Protein AF-A0A0F9CFU6-F1 (afdb_monomer_lite)

Foldseek 3Di:
DVCCCVVPVVVVVVVVVVVVVVVCVCQDPPNDHPDDPVVVVVLVVLLLCLCQDPVCPLVCVQQPHDDPPGDCVVRPDPRNVVSSVQLQVQLVVVCVVCVVVVHHDDSSRSSVVSCCVVCVVVVVVSVVVVVVVVVVVVCVVVCPPPDDPPPPPDPPPPCPVVVVVVVVVVVCCVVPVD

Structure (mmCIF, N/CA/C/O backbone):
data_AF-A0A0F9CFU6-F1
#
_entry.id   AF-A0A0F9CFU6-F1
#
loop_
_atom_site.group_PDB
_atom_site.id
_atom_site.type_symbol
_atom_site.label_atom_id
_atom_site.label_alt_id
_atom_site.label_comp_id
_atom_site.label_asym_id
_atom_site.label_entity_id
_atom_site.label_seq_id
_atom_site.pdbx_PDB_ins_code
_atom_site.Cartn_x
_atom_site.Cartn_y
_atom_site.Cartn_z
_atom_site.occupancy
_atom_s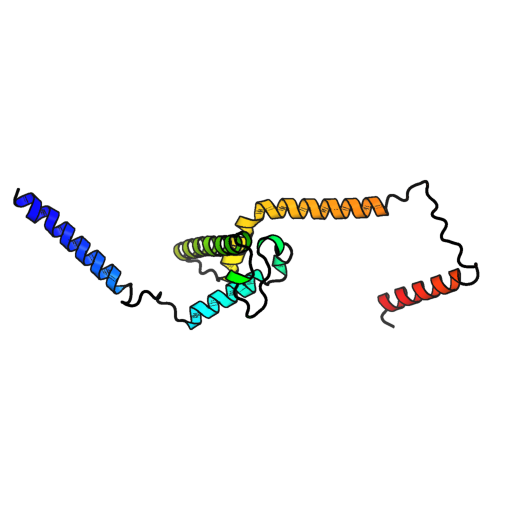ite.B_iso_or_equiv
_atom_site.auth_seq_id
_atom_site.auth_comp_id
_atom_site.auth_asym_id
_atom_site.auth_atom_id
_atom_site.pdbx_PDB_model_num
ATOM 1 N N . ALA A 1 1 ? 44.983 25.996 -31.420 1.00 56.09 1 ALA A N 1
ATOM 2 C CA . ALA A 1 1 ? 43.505 26.099 -31.456 1.00 56.09 1 ALA A CA 1
ATOM 3 C C . ALA A 1 1 ? 42.851 25.010 -32.317 1.00 56.09 1 ALA A C 1
ATOM 5 O O . ALA A 1 1 ? 42.016 24.284 -31.797 1.00 56.09 1 ALA A O 1
ATOM 6 N N . LYS A 1 2 ? 43.252 24.834 -33.588 1.00 58.38 2 LYS A N 1
ATOM 7 C CA . LYS A 1 2 ? 42.638 23.868 -34.528 1.00 58.38 2 LYS A CA 1
ATOM 8 C C . LYS A 1 2 ? 42.661 22.401 -34.044 1.00 58.38 2 LYS A C 1
ATOM 10 O O . LYS A 1 2 ? 41.645 21.727 -34.108 1.00 58.38 2 LYS A O 1
ATOM 15 N N . ALA A 1 3 ? 43.768 21.960 -33.437 1.00 64.06 3 ALA A N 1
ATOM 16 C CA . ALA A 1 3 ? 43.923 20.595 -32.914 1.00 64.06 3 ALA A CA 1
ATOM 17 C C . ALA A 1 3 ? 43.006 20.251 -31.720 1.00 64.06 3 ALA A C 1
ATOM 19 O O . ALA A 1 3 ? 42.614 19.101 -31.568 1.00 64.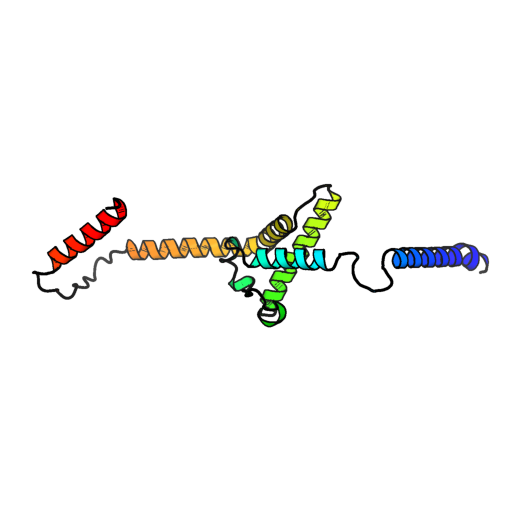06 3 ALA A O 1
ATOM 20 N N . LEU A 1 4 ? 42.629 21.234 -30.893 1.00 61.12 4 LEU A N 1
ATOM 21 C CA . LEU A 1 4 ? 41.728 21.016 -29.752 1.00 61.12 4 LEU A CA 1
ATOM 22 C C . LEU A 1 4 ? 40.272 20.868 -30.227 1.00 61.12 4 LEU A C 1
ATOM 24 O O . LEU A 1 4 ? 39.524 20.024 -29.740 1.00 61.12 4 LEU A O 1
ATOM 28 N N . ILE A 1 5 ? 39.892 21.678 -31.218 1.00 62.47 5 ILE A N 1
ATOM 29 C 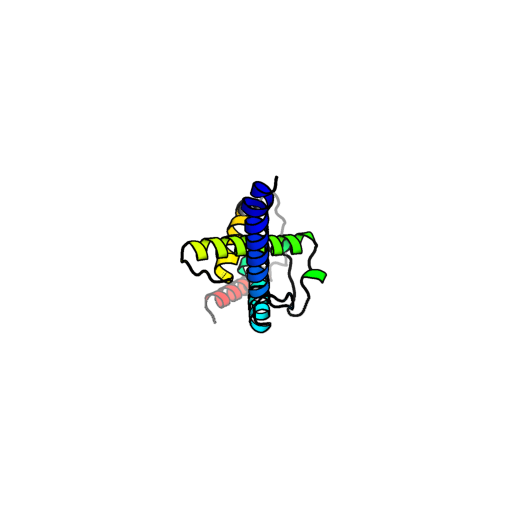CA . ILE A 1 5 ? 38.554 21.660 -31.813 1.00 62.47 5 ILE A CA 1
ATOM 30 C C . ILE A 1 5 ? 38.352 20.371 -32.616 1.00 62.47 5 ILE A C 1
ATOM 32 O O . ILE A 1 5 ? 37.348 19.685 -32.432 1.00 62.47 5 ILE A O 1
ATOM 36 N N . ASP A 1 6 ? 39.320 20.014 -33.461 1.00 66.62 6 ASP A N 1
ATOM 37 C CA . ASP A 1 6 ? 39.208 18.843 -34.332 1.00 66.62 6 ASP A CA 1
ATOM 38 C C . ASP A 1 6 ? 39.494 17.521 -33.603 1.00 66.62 6 ASP A C 1
ATOM 40 O O . ASP A 1 6 ? 38.875 16.513 -33.926 1.00 66.62 6 ASP A O 1
ATOM 44 N N . GLY A 1 7 ? 40.391 17.516 -32.611 1.00 69.75 7 GLY A N 1
ATOM 45 C CA . GLY A 1 7 ? 40.814 16.295 -31.919 1.00 69.75 7 GLY A CA 1
ATOM 46 C C . GLY A 1 7 ? 40.010 15.938 -30.670 1.00 69.75 7 GLY A C 1
ATOM 47 O O . GLY A 1 7 ? 40.012 14.779 -30.273 1.00 69.75 7 GLY A O 1
ATOM 48 N N . VAL A 1 8 ? 39.331 16.904 -30.039 1.00 68.62 8 VAL A N 1
ATOM 49 C CA . VAL A 1 8 ? 38.614 16.670 -28.771 1.00 68.62 8 VAL A CA 1
ATOM 50 C C . VAL A 1 8 ? 37.154 17.077 -28.873 1.00 68.62 8 VAL A C 1
ATOM 52 O O . VAL A 1 8 ? 36.280 16.283 -28.545 1.00 68.62 8 VAL A O 1
ATOM 55 N N . ILE A 1 9 ? 36.864 18.282 -29.369 1.00 71.75 9 ILE A N 1
ATOM 56 C CA . ILE A 1 9 ? 35.493 18.812 -29.352 1.00 71.75 9 ILE A CA 1
ATOM 57 C C . ILE A 1 9 ? 34.597 18.087 -30.362 1.00 71.75 9 ILE A C 1
ATOM 59 O O . ILE A 1 9 ? 33.478 17.719 -30.013 1.00 71.75 9 ILE A O 1
ATOM 63 N N . LYS A 1 10 ? 35.075 17.844 -31.588 1.00 75.00 10 LYS A N 1
ATOM 64 C CA . LYS A 1 10 ? 34.298 17.116 -32.605 1.00 75.00 10 LYS A CA 1
ATOM 65 C C . LYS A 1 10 ? 33.961 15.677 -32.187 1.00 75.00 10 LYS A C 1
ATOM 67 O O . LYS A 1 10 ? 32.773 15.375 -32.156 1.00 75.00 10 LYS A O 1
ATOM 72 N N . PRO A 1 11 ? 34.924 14.839 -31.751 1.00 80.81 11 PRO A N 1
ATOM 73 C CA . PRO A 1 11 ? 34.616 13.487 -31.283 1.00 80.81 11 PRO A CA 1
ATOM 74 C C . PRO A 1 11 ? 33.649 13.462 -30.099 1.00 80.81 11 PRO A C 1
ATOM 76 O O . PRO A 1 11 ? 32.777 12.600 -30.043 1.00 80.81 11 PRO A O 1
ATOM 79 N N . LEU A 1 12 ? 33.766 14.417 -29.166 1.00 76.06 12 LEU A N 1
ATOM 80 C CA . LEU A 1 12 ? 32.838 14.509 -28.038 1.00 76.06 12 LEU A CA 1
ATOM 81 C C . LEU A 1 12 ? 31.425 14.854 -28.510 1.00 76.06 12 LEU A C 1
ATOM 83 O O . LEU A 1 12 ? 30.452 14.278 -28.035 1.00 76.06 12 LEU A O 1
ATOM 87 N N . ASN A 1 13 ? 31.308 15.801 -29.439 1.00 79.31 13 ASN A N 1
ATOM 88 C CA . ASN A 1 13 ? 30.020 16.234 -29.958 1.00 79.31 13 ASN A CA 1
ATOM 89 C C . ASN A 1 13 ? 29.362 15.134 -30.803 1.00 79.31 13 ASN A C 1
ATOM 91 O O . ASN A 1 13 ? 28.161 14.908 -30.680 1.00 79.31 13 ASN A O 1
ATOM 95 N N . ASP A 1 14 ? 30.151 14.399 -31.585 1.00 82.38 14 ASP A N 1
ATOM 96 C CA . ASP A 1 14 ? 29.684 13.254 -32.365 1.00 82.38 14 ASP A CA 1
ATOM 97 C C . ASP A 1 14 ? 29.236 12.106 -31.445 1.00 82.38 14 ASP A C 1
ATOM 99 O O . ASP A 1 14 ? 28.135 11.578 -31.613 1.00 82.38 14 ASP A O 1
ATOM 103 N N . ALA A 1 15 ? 29.999 11.805 -30.387 1.00 79.25 15 ALA A N 1
ATOM 104 C CA . ALA A 1 15 ? 29.606 10.827 -29.372 1.00 79.25 15 ALA A CA 1
ATOM 105 C C . ALA A 1 15 ? 28.316 11.235 -28.638 1.00 79.25 15 ALA A C 1
ATOM 107 O O . ALA A 1 15 ? 27.436 10.405 -28.417 1.00 79.25 15 ALA A O 1
ATOM 108 N N . LEU A 1 16 ? 28.151 12.518 -28.301 1.00 78.75 16 LEU A N 1
ATOM 109 C CA . LEU A 1 16 ? 26.919 13.032 -27.691 1.00 78.75 16 LEU A CA 1
ATOM 110 C C . LEU A 1 16 ? 25.719 12.949 -28.646 1.00 78.75 16 LEU A C 1
ATOM 112 O O . LEU A 1 16 ? 24.599 12.664 -28.212 1.00 78.75 16 LEU A O 1
ATOM 116 N N . VAL A 1 17 ? 25.932 13.170 -29.944 1.00 79.50 17 VAL A N 1
ATOM 117 C CA . VAL A 1 17 ? 24.898 13.001 -30.974 1.00 79.50 17 VAL A CA 1
ATOM 118 C C . VAL A 1 17 ? 24.497 11.534 -31.108 1.00 79.50 17 VAL A C 1
ATOM 120 O O . VAL A 1 17 ? 23.302 11.251 -31.214 1.00 79.50 17 VAL A O 1
ATOM 123 N N . ASP A 1 18 ? 25.444 10.604 -31.046 1.00 79.94 18 ASP A N 1
ATOM 124 C CA . ASP A 1 18 ? 25.158 9.173 -31.127 1.00 79.94 18 ASP A CA 1
ATOM 125 C C . ASP A 1 18 ? 24.471 8.643 -29.867 1.00 79.94 18 ASP A C 1
ATOM 127 O O . ASP A 1 18 ? 23.470 7.936 -29.982 1.00 79.94 18 ASP A O 1
ATOM 131 N N . VAL A 1 19 ? 24.876 9.087 -28.674 1.00 74.94 19 VAL A N 1
ATOM 132 C CA . VAL A 1 19 ? 24.150 8.802 -27.423 1.00 74.94 19 VAL A CA 1
ATOM 133 C C . VAL A 1 19 ? 22.721 9.352 -27.492 1.00 74.94 19 VAL A C 1
ATOM 135 O O . VAL A 1 19 ? 21.765 8.666 -27.129 1.00 74.94 19 VAL A O 1
ATOM 138 N N . ARG A 1 20 ? 22.528 10.560 -28.038 1.00 71.12 20 ARG A N 1
ATOM 139 C CA . ARG A 1 20 ? 21.192 11.141 -28.249 1.00 71.12 20 ARG A CA 1
ATOM 140 C C . ARG A 1 20 ? 20.361 10.341 -29.253 1.00 71.12 20 ARG A C 1
ATOM 142 O O . ARG A 1 20 ? 19.151 10.214 -29.063 1.00 71.12 20 ARG A O 1
ATOM 149 N N . LYS A 1 21 ? 20.965 9.822 -30.323 1.00 69.19 21 LYS A N 1
ATOM 150 C CA . LYS A 1 21 ? 20.281 8.951 -31.292 1.00 69.19 21 LYS A CA 1
ATOM 151 C C . LYS A 1 21 ? 19.902 7.618 -30.656 1.00 69.19 21 LYS A C 1
ATOM 153 O O . LYS A 1 21 ? 18.763 7.195 -30.816 1.00 69.19 21 LYS A O 1
ATOM 158 N N . GLN A 1 22 ? 20.792 7.001 -29.883 1.00 65.88 22 GLN A N 1
ATOM 159 C CA . GLN A 1 22 ? 20.514 5.756 -29.164 1.00 65.88 22 GLN A CA 1
ATOM 160 C C . GLN A 1 22 ? 19.378 5.936 -28.144 1.00 65.88 22 GLN A C 1
ATOM 162 O O . GLN A 1 22 ? 18.426 5.157 -28.152 1.00 65.88 22 GLN A O 1
ATOM 167 N N . LEU A 1 23 ? 19.391 7.029 -27.370 1.00 58.34 23 LEU A N 1
ATOM 168 C CA . LEU A 1 23 ? 18.289 7.412 -26.475 1.00 58.34 23 LEU A CA 1
ATOM 169 C C . LEU A 1 23 ? 16.964 7.598 -27.228 1.00 58.34 23 LEU A C 1
ATOM 171 O O . LEU A 1 23 ? 15.932 7.097 -26.797 1.00 58.34 23 LEU A O 1
ATOM 175 N N . LYS A 1 24 ? 16.982 8.263 -28.389 1.00 55.78 24 LYS A N 1
ATOM 176 C CA . LYS A 1 24 ? 15.795 8.416 -29.248 1.00 55.78 24 LYS A CA 1
ATOM 177 C C . LYS A 1 24 ? 15.329 7.120 -29.911 1.00 55.78 24 LYS A C 1
ATOM 179 O O . LYS A 1 24 ? 14.204 7.072 -30.382 1.00 55.78 24 LYS A O 1
ATOM 184 N N . THR A 1 25 ? 16.176 6.099 -29.995 1.00 55.09 25 THR A N 1
ATOM 185 C CA . THR A 1 25 ? 15.799 4.809 -30.593 1.00 55.09 25 THR A CA 1
ATOM 186 C C . THR A 1 25 ? 15.161 3.891 -29.547 1.00 55.09 25 THR A C 1
ATOM 188 O O . THR A 1 25 ? 14.296 3.092 -29.887 1.00 55.09 25 THR A O 1
ATOM 191 N N . GLN A 1 26 ? 15.521 4.046 -28.266 1.00 52.09 26 GLN A N 1
ATOM 192 C CA . GLN A 1 26 ? 14.839 3.366 -27.156 1.00 52.09 26 GLN A CA 1
ATOM 193 C C . GLN A 1 26 ? 13.555 4.069 -26.694 1.00 52.09 26 GLN A C 1
ATOM 195 O O . GLN A 1 26 ? 12.700 3.445 -26.071 1.00 52.09 26 GLN A O 1
ATOM 200 N N . VAL A 1 27 ? 13.387 5.350 -27.021 1.00 47.03 27 VAL A N 1
ATOM 201 C CA . VAL A 1 27 ? 12.163 6.107 -26.751 1.00 47.03 27 VAL A CA 1
ATOM 202 C C . VAL A 1 27 ? 11.410 6.280 -28.066 1.00 47.03 27 VAL A C 1
ATOM 204 O O . VAL A 1 27 ? 11.767 7.128 -28.880 1.00 47.03 27 VAL A O 1
ATOM 207 N N . GLN A 1 28 ? 10.371 5.471 -28.291 1.00 46.06 28 GLN A N 1
ATOM 208 C CA . GLN A 1 28 ? 9.453 5.663 -29.419 1.00 46.06 28 GLN A CA 1
ATOM 209 C C . GLN A 1 28 ? 8.969 7.134 -29.474 1.00 46.06 28 GLN A C 1
ATOM 211 O O . GLN A 1 28 ? 8.811 7.768 -28.430 1.00 46.06 28 GLN A O 1
ATOM 216 N N . PRO A 1 29 ? 8.726 7.711 -30.670 1.00 47.09 29 PRO A N 1
ATOM 217 C CA . PRO A 1 29 ? 8.451 9.145 -30.841 1.00 47.09 29 PRO A CA 1
ATOM 218 C C . PRO A 1 29 ? 7.108 9.618 -30.257 1.00 47.09 29 PRO A C 1
ATOM 220 O O . PRO A 1 29 ? 6.791 10.804 -30.298 1.00 47.09 29 PRO A O 1
ATOM 223 N N . THR A 1 30 ? 6.338 8.720 -29.661 1.00 43.34 30 THR A N 1
ATOM 224 C CA . THR A 1 30 ? 5.267 9.025 -28.718 1.00 43.34 30 THR A CA 1
ATOM 225 C C . THR A 1 30 ? 5.770 8.626 -27.343 1.00 43.34 30 THR A C 1
ATOM 227 O O . THR A 1 30 ? 6.048 7.449 -27.145 1.00 43.34 30 THR A O 1
ATOM 230 N N . GLY A 1 31 ? 5.899 9.571 -26.407 1.00 48.28 31 GLY A N 1
ATOM 231 C CA . GLY A 1 31 ? 6.368 9.352 -25.029 1.00 48.28 31 GLY A CA 1
ATOM 232 C C . GLY A 1 31 ? 5.463 8.463 -24.162 1.00 48.28 31 GLY A C 1
ATOM 233 O O . GLY A 1 31 ? 5.174 8.811 -23.023 1.00 48.28 31 GLY A O 1
ATOM 234 N N . GLN A 1 32 ? 4.990 7.344 -24.701 1.00 44.94 32 GLN A N 1
ATOM 235 C CA . GLN A 1 32 ? 4.358 6.260 -23.977 1.00 44.94 32 GLN A CA 1
ATOM 236 C C . GLN A 1 32 ? 5.424 5.197 -23.695 1.00 44.94 32 GLN A C 1
ATOM 238 O O . GLN A 1 32 ? 6.214 4.871 -24.587 1.00 44.94 32 GLN A O 1
ATOM 243 N N . PRO A 1 33 ? 5.500 4.687 -22.458 1.00 51.56 33 PRO A N 1
ATOM 244 C CA . PRO A 1 33 ? 6.427 3.616 -22.137 1.00 51.56 33 PRO A CA 1
ATOM 245 C C . PRO A 1 33 ? 6.078 2.371 -22.968 1.00 51.56 33 PRO A C 1
ATOM 247 O O . PRO A 1 33 ? 4.925 2.170 -23.335 1.00 51.56 33 PRO A O 1
ATOM 250 N N . ALA A 1 34 ? 7.069 1.523 -23.252 1.00 52.41 34 ALA A N 1
ATOM 251 C CA . ALA A 1 34 ? 6.931 0.287 -24.034 1.00 52.41 34 ALA A CA 1
ATOM 252 C C . ALA A 1 34 ? 6.111 -0.823 -23.330 1.00 52.41 34 ALA A C 1
ATOM 254 O O . ALA A 1 34 ? 6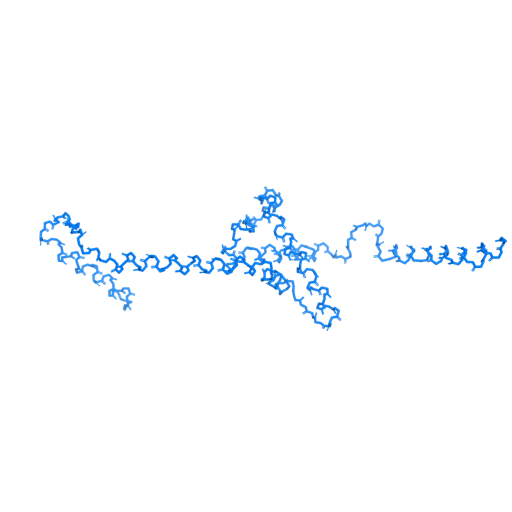.343 -2.004 -23.568 1.00 52.41 34 ALA A O 1
ATOM 255 N N . TYR A 1 35 ? 5.180 -0.451 -22.451 1.00 55.31 35 TYR A N 1
ATOM 256 C CA . TYR A 1 35 ? 4.191 -1.350 -21.873 1.00 55.31 35 TYR A CA 1
ATOM 257 C C . TYR A 1 35 ? 2.944 -1.315 -22.744 1.00 55.31 35 TYR A C 1
ATOM 259 O O . TYR A 1 35 ? 2.465 -0.249 -23.138 1.00 55.31 35 TYR A O 1
ATOM 267 N N . SER A 1 36 ? 2.388 -2.484 -23.037 1.00 70.31 36 SER A N 1
ATOM 268 C CA . SER A 1 36 ? 1.054 -2.527 -23.623 1.00 70.31 36 SER A CA 1
ATOM 269 C C . SER A 1 36 ? 0.065 -1.864 -22.651 1.00 70.31 36 SER A C 1
ATOM 271 O O . SER A 1 36 ? 0.157 -2.050 -21.436 1.00 70.31 36 SER A O 1
ATOM 273 N N . GLN A 1 37 ? -0.931 -1.119 -23.152 1.00 71.00 37 GLN A N 1
ATOM 274 C CA . GLN A 1 37 ? -1.995 -0.562 -22.290 1.00 71.00 37 GLN A CA 1
ATOM 275 C C . GLN A 1 37 ? -2.684 -1.642 -21.434 1.00 71.00 37 GLN A C 1
ATOM 277 O O . GLN A 1 37 ? -3.307 -1.345 -20.417 1.00 71.00 37 GLN A O 1
ATOM 282 N N . GLN A 1 38 ? -2.600 -2.902 -21.860 1.00 71.00 38 GLN A N 1
ATOM 283 C CA . GLN A 1 38 ? -3.116 -4.056 -21.145 1.00 71.00 38 GLN A CA 1
ATOM 284 C C . GLN A 1 38 ? -2.258 -4.421 -19.923 1.00 71.00 38 GLN A C 1
ATOM 286 O O . GLN A 1 38 ? -2.818 -4.676 -18.859 1.00 71.00 38 GLN A O 1
ATOM 291 N N . GLU A 1 39 ? -0.928 -4.387 -20.037 1.00 71.62 39 GLU A N 1
ATOM 292 C CA . GLU A 1 39 ? -0.012 -4.598 -18.906 1.00 71.62 39 GLU A CA 1
ATOM 293 C C . GLU A 1 39 ? -0.114 -3.480 -17.873 1.00 71.62 39 GLU A C 1
ATOM 295 O O . GLU A 1 39 ? -0.165 -3.758 -16.679 1.00 71.62 39 GLU A O 1
ATOM 300 N N . GLU A 1 40 ? -0.211 -2.223 -18.307 1.00 73.44 40 GLU A N 1
ATOM 301 C CA . GLU A 1 40 ? -0.354 -1.094 -17.382 1.00 73.44 40 GLU A CA 1
ATOM 302 C C . GLU A 1 40 ? -1.649 -1.208 -16.560 1.00 73.44 40 GLU A C 1
ATOM 304 O O . GLU A 1 40 ? -1.641 -1.041 -15.339 1.00 73.44 40 GLU A O 1
ATOM 309 N N . ARG A 1 41 ? -2.754 -1.606 -17.204 1.00 78.44 41 ARG A N 1
ATOM 310 C CA . ARG A 1 41 ? -4.022 -1.896 -16.515 1.00 78.44 41 ARG A CA 1
ATOM 311 C C . ARG A 1 41 ? -3.912 -3.085 -15.564 1.00 78.44 41 ARG A C 1
ATOM 313 O O . ARG A 1 41 ? -4.497 -3.035 -14.484 1.00 78.44 41 ARG A O 1
ATOM 320 N N . ALA A 1 42 ? -3.184 -4.135 -15.943 1.00 81.38 42 ALA A N 1
ATOM 321 C CA . ALA A 1 42 ? -2.973 -5.302 -15.091 1.00 81.38 42 ALA A CA 1
ATOM 322 C C . ALA A 1 42 ? -2.180 -4.930 -13.829 1.00 81.38 42 ALA A C 1
ATOM 324 O O . ALA A 1 42 ? -2.629 -5.215 -12.721 1.00 81.38 42 ALA A O 1
ATOM 325 N N . ILE A 1 43 ? -1.075 -4.194 -13.983 1.00 80.88 43 ILE A N 1
ATOM 326 C CA . ILE A 1 43 ? -0.263 -3.694 -12.865 1.00 80.88 43 ILE A CA 1
ATOM 327 C C . ILE A 1 43 ? -1.106 -2.797 -11.958 1.00 80.88 43 ILE A C 1
ATOM 329 O O . ILE A 1 43 ? -1.088 -2.947 -10.738 1.00 80.88 43 ILE A O 1
ATOM 333 N N . GLN A 1 44 ? -1.887 -1.882 -12.531 1.00 81.94 44 GLN A N 1
ATOM 334 C CA . GLN A 1 44 ? -2.727 -0.993 -11.737 1.00 81.94 44 GLN A CA 1
ATOM 335 C C . GLN A 1 44 ? -3.837 -1.746 -10.994 1.00 81.94 44 GLN A C 1
ATOM 337 O O . GLN A 1 44 ? -4.146 -1.414 -9.848 1.00 81.94 44 GLN A O 1
ATOM 342 N N . SER A 1 45 ? -4.395 -2.797 -11.601 1.00 83.88 45 SER A N 1
ATOM 343 C CA . SER A 1 45 ? -5.324 -3.697 -10.920 1.00 83.88 45 SER A CA 1
ATOM 344 C C . SER A 1 45 ? -4.652 -4.428 -9.760 1.00 83.88 45 SER A C 1
ATOM 346 O O . SER A 1 45 ? -5.249 -4.519 -8.693 1.00 83.88 45 SER A O 1
ATOM 348 N N . GLU A 1 46 ? -3.430 -4.935 -9.931 1.00 86.12 46 GLU A N 1
ATOM 349 C CA . GLU A 1 46 ? -2.687 -5.609 -8.859 1.00 86.12 46 GLU A CA 1
ATOM 350 C C . GLU A 1 46 ? -2.367 -4.664 -7.699 1.00 86.12 46 GLU A C 1
ATOM 352 O O . GLU A 1 46 ? -2.547 -5.032 -6.540 1.00 86.12 46 GLU A O 1
ATOM 357 N N . VAL A 1 47 ? -1.971 -3.425 -7.998 1.00 87.31 47 VAL A N 1
ATOM 358 C CA . VAL A 1 47 ? -1.723 -2.386 -6.988 1.00 87.31 47 VAL A CA 1
ATOM 359 C C . VAL A 1 47 ? -2.998 -2.067 -6.205 1.00 87.31 47 VAL A C 1
ATOM 361 O O . VAL A 1 47 ? -2.964 -1.992 -4.978 1.00 87.31 47 VAL A O 1
ATOM 364 N N . ASN A 1 48 ? -4.137 -1.907 -6.882 1.00 85.44 48 ASN A N 1
ATOM 365 C CA . ASN A 1 48 ? -5.410 -1.659 -6.203 1.00 85.44 48 ASN A CA 1
ATOM 366 C C . ASN A 1 48 ? -5.827 -2.858 -5.339 1.00 85.44 48 ASN A C 1
ATOM 368 O O . ASN A 1 48 ? -6.119 -2.690 -4.156 1.00 85.44 48 ASN A O 1
ATOM 372 N N . ASN A 1 49 ? -5.741 -4.072 -5.890 1.00 87.94 49 ASN A N 1
ATOM 373 C CA . ASN A 1 49 ? -6.033 -5.312 -5.170 1.00 87.94 49 ASN A CA 1
ATOM 374 C C . ASN A 1 49 ? -5.132 -5.499 -3.943 1.00 87.94 49 ASN A C 1
ATOM 376 O O . ASN A 1 49 ? -5.575 -6.041 -2.930 1.00 87.94 49 ASN A O 1
ATOM 380 N N . PHE A 1 50 ? -3.875 -5.051 -4.015 1.00 91.06 50 PHE A N 1
ATOM 381 C CA . PHE A 1 50 ? -2.968 -5.065 -2.877 1.00 91.06 50 PHE A CA 1
ATOM 382 C C . PHE A 1 50 ? -3.525 -4.218 -1.732 1.00 91.06 50 PHE A C 1
ATOM 384 O O . PHE A 1 50 ? -3.692 -4.751 -0.639 1.00 91.06 50 PHE A O 1
ATOM 391 N N . PHE A 1 51 ? -3.869 -2.948 -1.980 1.00 90.69 51 PHE A N 1
ATOM 392 C CA . PHE A 1 51 ? -4.365 -2.032 -0.943 1.00 90.69 51 PHE A CA 1
ATOM 393 C C . PHE A 1 51 ? -5.753 -2.387 -0.395 1.00 90.69 51 PHE A C 1
ATOM 395 O O . PHE A 1 51 ? -6.050 -2.047 0.750 1.00 90.69 51 PHE A O 1
ATOM 402 N N . ASP A 1 52 ? -6.570 -3.095 -1.173 1.00 86.50 52 ASP A N 1
ATOM 403 C CA . ASP A 1 52 ? -7.898 -3.553 -0.751 1.00 86.50 52 ASP A CA 1
ATOM 404 C C . ASP A 1 52 ? -7.867 -4.912 -0.023 1.00 86.50 52 ASP A C 1
ATOM 406 O O . ASP A 1 52 ? -8.897 -5.405 0.442 1.00 86.50 52 ASP A O 1
ATOM 410 N N . ASN A 1 53 ? -6.688 -5.525 0.119 1.00 87.12 53 ASN A N 1
ATOM 411 C CA . ASN A 1 53 ? -6.526 -6.815 0.778 1.00 87.12 53 ASN A CA 1
ATOM 412 C C . ASN A 1 53 ? -6.884 -6.749 2.274 1.00 87.12 53 ASN A C 1
ATOM 414 O O . ASN A 1 53 ? -6.462 -5.855 3.011 1.00 87.12 53 ASN A O 1
ATOM 418 N N . ASP A 1 54 ? -7.567 -7.786 2.761 1.00 82.25 54 ASP A N 1
ATOM 419 C CA . ASP A 1 54 ? -7.920 -7.987 4.168 1.00 82.25 54 ASP A CA 1
ATOM 420 C C . ASP A 1 54 ? -6.743 -7.849 5.143 1.00 82.25 54 ASP A C 1
ATOM 422 O O . ASP A 1 54 ? -6.923 -7.399 6.276 1.00 82.25 54 ASP A O 1
ATOM 426 N N . ARG A 1 55 ? -5.527 -8.195 4.710 1.00 83.12 55 ARG A N 1
ATOM 427 C CA . ARG A 1 55 ? -4.307 -8.060 5.522 1.00 83.12 55 ARG A CA 1
ATOM 428 C C . ARG A 1 55 ? -3.935 -6.606 5.818 1.00 83.12 55 ARG A C 1
ATOM 430 O O . ARG A 1 55 ? -3.297 -6.348 6.834 1.00 83.12 55 ARG A O 1
ATOM 437 N N . LEU A 1 56 ? -4.349 -5.667 4.969 1.00 87.31 56 LEU A N 1
ATOM 438 C CA . LEU A 1 56 ? -4.090 -4.236 5.123 1.00 87.31 56 LEU A CA 1
ATOM 439 C C . LEU A 1 56 ? -5.235 -3.487 5.809 1.00 87.31 56 LEU A C 1
ATOM 441 O O . LEU A 1 56 ? -5.122 -2.281 6.013 1.00 87.31 56 LEU A O 1
ATOM 445 N N . LYS A 1 57 ? -6.299 -4.183 6.244 1.00 85.94 57 LYS A N 1
ATOM 446 C CA . LYS A 1 57 ? -7.427 -3.576 6.978 1.00 85.94 57 LYS A CA 1
ATOM 447 C C . LYS A 1 57 ? -6.977 -2.735 8.167 1.00 85.94 57 LYS A C 1
ATOM 449 O O . LYS A 1 57 ? -7.540 -1.683 8.437 1.00 85.94 57 LYS A O 1
ATOM 454 N N . GLU A 1 58 ? -5.935 -3.179 8.860 1.00 84.94 58 GLU A N 1
ATOM 455 C CA . GLU A 1 58 ? -5.394 -2.474 10.024 1.00 84.94 58 GLU A CA 1
ATOM 456 C C . GLU A 1 58 ? -4.738 -1.134 9.652 1.00 84.94 58 GLU A C 1
ATOM 458 O O . GLU A 1 58 ? -4.662 -0.238 10.484 1.00 84.94 58 GLU A O 1
ATOM 463 N N . TYR A 1 59 ? -4.320 -0.982 8.396 1.00 88.81 59 TYR A N 1
ATOM 464 C CA . TYR A 1 59 ? -3.656 0.197 7.848 1.00 88.81 59 TYR A CA 1
ATOM 465 C C . TYR A 1 59 ? -4.590 1.044 6.965 1.00 88.81 59 TYR A C 1
ATOM 467 O O . TYR A 1 59 ? -4.122 1.940 6.263 1.00 88.81 59 TYR A O 1
ATOM 475 N N . GLN A 1 60 ? -5.907 0.798 6.988 1.00 88.25 60 GLN A N 1
ATOM 476 C CA . GLN A 1 60 ? -6.880 1.550 6.181 1.00 88.25 60 GLN A CA 1
ATOM 477 C C . GLN A 1 60 ? -6.900 3.045 6.498 1.00 88.25 60 GLN A C 1
ATOM 479 O O . GLN A 1 60 ? -7.106 3.847 5.595 1.00 88.25 60 GLN A O 1
ATOM 484 N N . GLU A 1 61 ? -6.650 3.447 7.744 1.00 87.12 61 GLU A N 1
ATOM 485 C CA . GLU A 1 61 ? -6.536 4.872 8.085 1.00 87.12 61 GLU A CA 1
ATOM 486 C C . GLU A 1 61 ? -5.332 5.519 7.381 1.00 87.12 61 GLU A C 1
ATOM 488 O O . GLU A 1 61 ? -5.422 6.647 6.892 1.00 87.12 61 GLU A O 1
ATOM 493 N N . TYR A 1 62 ? -4.235 4.766 7.257 1.00 88.81 62 TYR A N 1
ATOM 494 C CA . TYR A 1 62 ? -2.979 5.218 6.665 1.00 88.81 62 TYR A CA 1
ATOM 495 C C . TYR A 1 62 ? -3.010 5.237 5.130 1.00 88.81 62 TYR A C 1
ATOM 497 O O . TYR A 1 62 ? -2.561 6.203 4.517 1.00 88.81 62 TYR A O 1
ATOM 505 N N . TYR A 1 63 ? -3.570 4.204 4.495 1.00 91.25 63 TYR A N 1
ATOM 506 C CA . TYR A 1 63 ? -3.630 4.102 3.031 1.00 91.25 63 TYR A CA 1
ATOM 507 C C . TYR A 1 63 ? -4.951 4.584 2.421 1.00 91.25 63 TYR A C 1
ATOM 509 O O . TYR A 1 63 ? -5.018 4.792 1.212 1.00 91.25 63 TYR A O 1
ATOM 517 N N . GLY A 1 64 ? -6.003 4.765 3.218 1.00 89.69 64 GLY A N 1
ATOM 518 C CA . GLY A 1 64 ? -7.366 5.008 2.746 1.00 89.69 64 GLY A CA 1
ATOM 519 C C . GLY A 1 64 ? -7.996 3.780 2.084 1.00 89.69 64 GLY A C 1
ATOM 520 O O . GLY A 1 64 ? -7.349 2.750 1.895 1.00 89.69 64 GLY A O 1
ATOM 521 N N . THR A 1 65 ? -9.273 3.885 1.723 1.00 88.75 65 THR A N 1
ATOM 522 C CA . THR A 1 65 ? -10.033 2.839 1.016 1.00 88.75 65 THR A CA 1
ATOM 523 C C . THR A 1 65 ? -10.559 3.415 -0.292 1.00 88.75 65 THR A C 1
ATOM 525 O O . THR A 1 65 ? -11.026 4.552 -0.302 1.00 88.75 65 THR A O 1
ATOM 528 N N . VAL A 1 66 ? -10.484 2.646 -1.375 1.00 86.44 66 VAL A N 1
ATOM 529 C CA . VAL A 1 66 ? -11.008 3.030 -2.693 1.00 86.44 66 VAL A CA 1
ATOM 530 C C . VAL A 1 66 ? -12.038 1.982 -3.079 1.00 86.44 66 VAL A C 1
ATOM 532 O O . VAL A 1 66 ? -11.758 0.793 -2.965 1.00 86.44 66 VAL A O 1
ATOM 535 N N . LYS A 1 67 ? -13.246 2.377 -3.487 1.00 83.50 67 LYS A N 1
ATOM 536 C CA . LYS A 1 67 ? -14.209 1.383 -3.978 1.00 83.50 67 LYS A CA 1
ATOM 537 C C . LYS A 1 67 ? -13.880 0.994 -5.421 1.00 83.50 67 LYS A C 1
ATOM 539 O O . LYS A 1 67 ? -13.331 1.809 -6.166 1.00 83.50 67 LYS A O 1
ATOM 544 N N . PRO A 1 68 ? -14.273 -0.212 -5.864 1.00 78.88 68 PRO A N 1
ATOM 545 C CA . PRO A 1 68 ? -14.132 -0.598 -7.262 1.00 78.88 68 PRO A CA 1
ATOM 546 C C . PRO A 1 68 ? -14.776 0.442 -8.193 1.00 78.88 68 PRO A C 1
ATOM 548 O O . PRO A 1 68 ? -15.957 0.754 -8.054 1.00 78.88 68 PRO A O 1
ATOM 551 N N . GLY A 1 69 ? -13.995 0.972 -9.137 1.00 77.38 69 GLY A N 1
ATOM 552 C CA . GLY A 1 69 ? -14.447 1.972 -10.112 1.00 77.38 69 GLY A CA 1
ATOM 553 C C . GLY A 1 69 ? -14.261 3.438 -9.702 1.00 77.38 69 GLY A C 1
ATOM 554 O O . GLY A 1 69 ? -14.491 4.314 -10.532 1.00 77.38 69 GLY A O 1
ATOM 555 N N . GLU A 1 70 ? -13.818 3.727 -8.476 1.00 83.12 70 GLU A N 1
ATOM 556 C CA . GLU A 1 70 ? -13.445 5.084 -8.056 1.00 83.12 70 GLU A CA 1
ATOM 557 C C . GLU A 1 70 ? -11.982 5.396 -8.418 1.00 83.12 70 GLU A C 1
ATOM 559 O O . GLU A 1 70 ? -11.120 4.517 -8.387 1.00 83.12 70 GLU A O 1
ATOM 564 N N . ASP A 1 71 ? -11.686 6.659 -8.747 1.00 8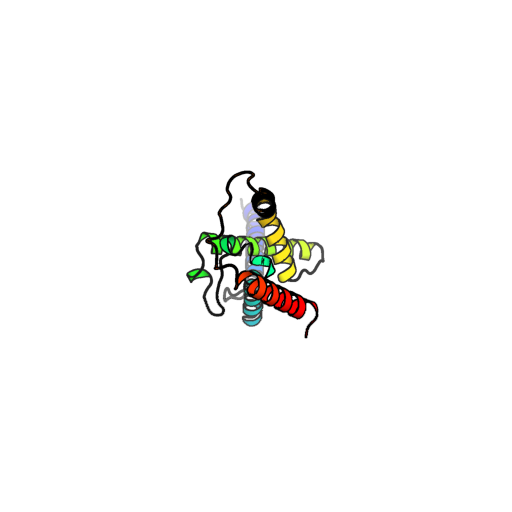1.88 71 ASP A N 1
ATOM 565 C CA . ASP A 1 71 ? -10.307 7.113 -8.965 1.00 81.88 71 ASP A CA 1
ATOM 566 C C . ASP A 1 71 ? -9.628 7.382 -7.606 1.00 81.88 71 ASP A C 1
ATOM 568 O O . ASP A 1 71 ? -10.063 8.282 -6.878 1.00 81.88 71 ASP A O 1
ATOM 572 N N . PRO A 1 72 ? -8.531 6.678 -7.257 1.00 81.88 72 PRO A N 1
ATOM 573 C CA . PRO A 1 72 ? -7.777 6.932 -6.031 1.00 81.88 72 PRO A CA 1
ATOM 574 C C . PRO A 1 72 ? -7.362 8.398 -5.838 1.00 81.88 72 PRO A C 1
ATOM 576 O O . PRO A 1 72 ? -7.181 8.830 -4.704 1.00 81.88 72 PRO A O 1
ATOM 579 N N . ARG A 1 73 ? -7.201 9.177 -6.916 1.00 83.38 73 ARG A N 1
ATOM 580 C CA . ARG A 1 73 ? -6.796 10.592 -6.848 1.00 83.38 73 ARG A CA 1
ATOM 581 C C . ARG A 1 73 ? -7.881 11.519 -6.312 1.00 83.38 73 ARG A C 1
ATOM 583 O O . ARG A 1 73 ? -7.555 12.609 -5.852 1.00 83.38 73 ARG A O 1
ATOM 590 N N . THR A 1 74 ? -9.147 11.123 -6.410 1.00 86.75 74 THR A N 1
ATOM 591 C CA . THR A 1 74 ? -10.282 11.958 -5.997 1.00 86.75 74 THR A CA 1
ATOM 592 C C . THR A 1 74 ? -10.813 11.566 -4.625 1.00 86.75 74 THR A C 1
ATOM 594 O O . THR A 1 74 ? -11.279 12.432 -3.889 1.00 86.75 74 THR A O 1
ATOM 597 N N . VAL A 1 75 ? -10.725 10.281 -4.266 1.00 89.00 75 VAL A N 1
ATOM 598 C CA . VAL A 1 75 ? -11.287 9.759 -3.008 1.00 89.00 75 VAL A CA 1
ATOM 599 C C . VAL A 1 75 ? -10.292 9.733 -1.852 1.00 89.00 75 VAL A C 1
ATOM 601 O O . VAL A 1 75 ? -10.697 9.839 -0.694 1.00 89.00 75 VAL A O 1
ATOM 604 N N . LEU A 1 76 ? -8.995 9.594 -2.135 1.00 90.38 76 LEU A N 1
ATOM 605 C CA . LEU A 1 76 ? -7.970 9.564 -1.096 1.00 90.38 76 LEU A CA 1
ATOM 606 C C . LEU A 1 76 ? -7.565 10.978 -0.696 1.00 90.38 76 LEU A C 1
ATOM 608 O O . LEU A 1 76 ? -7.455 11.884 -1.522 1.00 90.38 76 LEU A O 1
ATOM 612 N N . THR A 1 77 ? -7.246 11.155 0.583 1.00 92.81 77 THR A N 1
ATOM 613 C CA . THR A 1 77 ? -6.561 12.377 1.018 1.00 92.81 77 THR A CA 1
ATOM 614 C C . THR A 1 77 ? -5.176 12.466 0.369 1.00 92.81 77 THR A C 1
ATOM 616 O O . THR A 1 77 ? -4.557 11.447 0.052 1.00 92.81 77 THR A O 1
ATOM 619 N N . GLY A 1 78 ? -4.631 13.680 0.229 1.00 91.38 78 GLY A N 1
ATOM 620 C CA . GLY A 1 78 ? -3.290 13.868 -0.340 1.00 91.38 78 GLY A CA 1
ATOM 621 C C . GLY A 1 78 ? -2.200 13.076 0.398 1.00 91.38 78 GLY A C 1
ATOM 622 O O . GLY A 1 78 ? -1.288 12.549 -0.235 1.00 91.38 78 GLY A O 1
ATOM 623 N N . ALA A 1 79 ? -2.330 12.920 1.721 1.00 90.50 79 ALA A N 1
ATOM 624 C CA . ALA A 1 79 ? -1.431 12.093 2.522 1.00 90.50 79 ALA A CA 1
ATOM 625 C C . ALA A 1 79 ? -1.576 10.597 2.197 1.00 90.50 79 ALA A C 1
ATOM 627 O O . ALA A 1 79 ? -0.582 9.945 1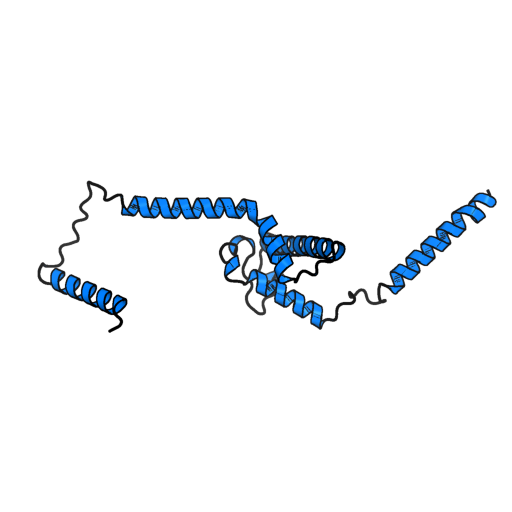.899 1.00 90.50 79 ALA A O 1
ATOM 628 N N . GLN A 1 80 ? -2.802 10.064 2.171 1.00 92.69 80 GLN A N 1
ATOM 629 C CA . GLN A 1 80 ? -3.064 8.656 1.839 1.00 92.69 80 GLN A CA 1
ATOM 630 C C . GLN A 1 80 ? -2.601 8.300 0.424 1.00 92.69 80 GLN A C 1
ATOM 632 O O . GLN A 1 80 ? -1.941 7.281 0.219 1.00 92.69 80 GLN A O 1
ATOM 637 N N . PHE A 1 81 ? -2.886 9.169 -0.549 1.00 92.00 81 PHE A N 1
ATOM 638 C CA . PHE A 1 81 ? -2.414 9.001 -1.920 1.00 92.00 81 PHE A CA 1
ATOM 639 C C . PHE A 1 81 ? -0.881 8.984 -1.980 1.00 92.00 81 PHE A C 1
ATOM 641 O O . PHE A 1 81 ? -0.292 8.109 -2.619 1.00 92.00 81 PHE A O 1
ATOM 648 N N . LYS A 1 82 ? -0.224 9.900 -1.256 1.00 92.38 82 LYS A N 1
ATOM 649 C CA . LYS A 1 82 ? 1.236 9.924 -1.142 1.00 92.38 82 LYS A CA 1
ATOM 650 C C . LYS A 1 82 ? 1.775 8.636 -0.514 1.00 92.38 82 LYS A C 1
ATOM 652 O O . LYS A 1 82 ? 2.702 8.062 -1.068 1.00 92.38 82 LYS A O 1
ATOM 657 N N . HIS A 1 83 ? 1.181 8.147 0.573 1.00 93.25 83 HIS A N 1
ATOM 658 C CA . HIS A 1 83 ? 1.606 6.911 1.237 1.00 93.25 83 HIS A CA 1
ATOM 659 C C . HIS A 1 83 ? 1.489 5.685 0.328 1.00 93.25 83 HIS A C 1
ATOM 661 O O . HIS A 1 83 ? 2.407 4.866 0.287 1.00 93.25 83 HIS A O 1
ATOM 667 N N . ARG A 1 84 ? 0.409 5.577 -0.459 1.00 93.12 84 ARG A N 1
ATOM 668 C CA . ARG A 1 84 ? 0.300 4.538 -1.497 1.00 93.12 84 ARG A CA 1
ATOM 669 C C . ARG A 1 84 ? 1.397 4.687 -2.555 1.00 93.12 84 ARG A C 1
ATOM 671 O O . ARG A 1 84 ? 2.031 3.704 -2.925 1.00 93.12 84 ARG A O 1
ATOM 678 N N . GLY A 1 85 ? 1.666 5.916 -2.998 1.00 91.94 85 GLY A N 1
ATOM 679 C CA . GLY A 1 85 ? 2.742 6.214 -3.944 1.00 91.94 85 GLY A CA 1
ATOM 680 C C . GLY A 1 85 ? 4.144 5.899 -3.410 1.00 91.94 85 GLY A C 1
ATOM 681 O O . GLY A 1 85 ? 4.989 5.434 -4.170 1.00 91.94 85 GLY A O 1
ATOM 682 N N . ASP A 1 86 ? 4.391 6.112 -2.117 1.00 93.31 86 ASP A N 1
ATOM 683 C CA . ASP A 1 86 ? 5.655 5.779 -1.457 1.00 93.31 86 ASP A CA 1
ATOM 684 C C . ASP A 1 86 ? 5.874 4.254 -1.436 1.00 93.31 86 ASP A C 1
ATOM 686 O O . ASP A 1 86 ? 6.961 3.801 -1.785 1.00 93.31 86 ASP A O 1
ATOM 690 N N . VAL A 1 87 ? 4.831 3.457 -1.160 1.00 94.25 87 VAL A N 1
ATOM 691 C CA . VAL A 1 87 ? 4.892 1.982 -1.259 1.00 94.25 87 VAL A CA 1
ATOM 692 C C . VAL A 1 87 ? 5.190 1.528 -2.686 1.00 94.25 87 VAL A C 1
ATOM 694 O O . VAL A 1 87 ? 6.053 0.677 -2.884 1.00 94.25 87 VAL A O 1
ATOM 697 N N . CYS A 1 88 ? 4.524 2.099 -3.693 1.00 93.12 88 CYS A N 1
ATOM 698 C CA . CYS A 1 88 ? 4.802 1.755 -5.089 1.00 93.12 88 CYS A CA 1
ATOM 699 C C . CYS A 1 88 ? 6.235 2.130 -5.503 1.00 93.12 88 CYS A C 1
ATOM 701 O O . CYS A 1 88 ? 6.882 1.385 -6.237 1.00 93.12 88 CYS A O 1
ATOM 703 N N . ARG A 1 89 ? 6.746 3.273 -5.029 1.00 93.38 89 ARG A N 1
ATOM 704 C CA . ARG A 1 89 ? 8.116 3.723 -5.311 1.00 93.38 89 ARG A CA 1
ATOM 705 C C . ARG A 1 89 ? 9.147 2.785 -4.690 1.00 93.38 89 ARG A C 1
ATOM 707 O O . ARG A 1 89 ? 10.065 2.362 -5.384 1.00 93.38 89 ARG A O 1
ATOM 714 N N . GLU A 1 90 ? 8.961 2.428 -3.424 1.00 94.19 90 GLU A N 1
ATOM 715 C CA . GLU A 1 90 ? 9.835 1.483 -2.728 1.00 94.19 90 GLU A CA 1
ATOM 716 C C . GLU A 1 90 ? 9.765 0.087 -3.363 1.00 94.19 90 GLU A C 1
ATOM 718 O O . GLU A 1 90 ? 10.790 -0.535 -3.625 1.00 94.19 90 GLU A O 1
ATOM 723 N N . GLY A 1 91 ? 8.564 -0.367 -3.735 1.00 93.88 91 GLY A N 1
ATOM 724 C CA . GLY A 1 91 ? 8.369 -1.618 -4.471 1.00 93.88 91 GLY A CA 1
ATOM 725 C C . GLY A 1 91 ? 9.130 -1.641 -5.798 1.00 93.88 91 GLY A C 1
ATOM 726 O O . GLY A 1 91 ? 9.745 -2.650 -6.137 1.00 93.88 91 GLY A O 1
ATOM 727 N N . ASN A 1 92 ? 9.165 -0.519 -6.521 1.00 92.06 92 ASN A N 1
ATOM 728 C CA . ASN A 1 92 ? 9.971 -0.397 -7.734 1.00 92.06 92 ASN A CA 1
ATOM 729 C C . ASN A 1 92 ? 11.474 -0.492 -7.446 1.00 92.06 92 ASN A C 1
ATOM 731 O O . ASN A 1 92 ? 12.174 -1.176 -8.190 1.00 92.06 92 ASN A O 1
ATOM 735 N N . PHE A 1 93 ? 11.976 0.130 -6.375 1.00 94.12 93 PHE A N 1
ATOM 736 C CA . PHE A 1 93 ? 13.386 -0.009 -5.994 1.00 94.12 93 PHE A CA 1
ATOM 737 C C . PHE A 1 93 ? 13.747 -1.455 -5.650 1.00 94.12 93 PHE A C 1
ATOM 739 O O . PHE A 1 93 ? 14.760 -1.961 -6.132 1.00 94.12 93 PHE A O 1
ATOM 746 N N . ILE A 1 94 ? 12.887 -2.149 -4.903 1.00 93.88 94 ILE A N 1
ATOM 747 C CA . ILE A 1 94 ? 13.067 -3.570 -4.581 1.00 93.88 94 ILE A CA 1
ATOM 748 C C . ILE A 1 94 ? 13.064 -4.413 -5.857 1.00 93.88 94 ILE A C 1
ATOM 750 O O . ILE A 1 94 ? 13.928 -5.271 -6.024 1.00 93.88 94 ILE A O 1
ATOM 754 N N . LYS A 1 95 ? 12.119 -4.165 -6.771 1.00 93.06 95 LYS A N 1
ATOM 755 C CA . LYS A 1 95 ? 12.028 -4.888 -8.045 1.00 93.06 95 LYS A CA 1
ATOM 756 C C . LYS A 1 95 ? 13.293 -4.715 -8.883 1.00 93.06 95 LYS A C 1
ATOM 758 O O . LYS A 1 95 ? 13.788 -5.695 -9.429 1.00 93.06 95 LYS A O 1
ATOM 763 N N . LEU A 1 96 ? 13.812 -3.489 -8.970 1.00 92.19 96 LEU A N 1
ATOM 764 C CA . LEU A 1 96 ? 15.047 -3.192 -9.695 1.00 92.19 96 LEU A CA 1
ATOM 765 C C . LEU A 1 96 ? 16.248 -3.897 -9.053 1.00 92.19 96 LEU A C 1
ATOM 767 O O . LEU A 1 96 ? 16.982 -4.587 -9.749 1.00 92.19 96 LEU A O 1
ATOM 771 N N . GLY A 1 97 ? 16.411 -3.806 -7.730 1.00 92.44 97 GLY A N 1
ATOM 772 C CA . GLY A 1 97 ? 17.505 -4.486 -7.025 1.00 92.44 97 GLY A CA 1
ATOM 773 C C . GLY A 1 97 ? 17.445 -6.016 -7.131 1.00 92.44 97 GLY A C 1
ATOM 774 O O . GLY A 1 97 ? 18.477 -6.672 -7.278 1.00 92.44 97 GLY A O 1
ATOM 775 N N . ALA A 1 98 ? 16.240 -6.589 -7.107 1.00 92.19 98 ALA A N 1
ATOM 776 C CA . ALA A 1 98 ? 16.032 -8.017 -7.325 1.00 92.19 98 ALA A CA 1
ATOM 777 C C . ALA A 1 98 ? 16.409 -8.430 -8.755 1.00 92.19 98 ALA A C 1
ATOM 779 O O . ALA A 1 98 ? 17.138 -9.405 -8.930 1.00 92.19 98 ALA A O 1
ATOM 780 N N . ALA A 1 99 ? 16.002 -7.644 -9.758 1.00 91.00 99 ALA A N 1
ATOM 781 C CA . ALA A 1 99 ? 16.336 -7.901 -11.157 1.00 91.00 99 ALA A CA 1
ATOM 782 C C . ALA A 1 99 ? 17.855 -7.880 -11.405 1.00 91.00 99 ALA A C 1
ATOM 784 O O . ALA A 1 99 ? 18.370 -8.781 -12.063 1.00 91.00 99 ALA A O 1
ATOM 785 N N . GLU A 1 100 ? 18.579 -6.921 -10.815 1.00 92.19 100 GLU A N 1
ATOM 786 C CA . GLU A 1 100 ? 20.052 -6.861 -10.860 1.00 92.19 100 GLU A CA 1
ATOM 787 C C . GLU A 1 100 ? 20.714 -8.079 -10.191 1.00 92.19 100 GLU A C 1
ATOM 789 O O . GLU A 1 100 ? 21.788 -8.519 -10.594 1.00 92.19 100 GLU A O 1
ATOM 794 N N . SER A 1 101 ? 20.053 -8.665 -9.190 1.00 91.94 101 SER A N 1
ATOM 795 C CA . SER A 1 101 ? 20.516 -9.872 -8.491 1.00 91.94 101 SER A CA 1
ATOM 796 C C . SER A 1 101 ? 20.105 -11.177 -9.192 1.00 91.94 101 SER A C 1
ATOM 798 O O . SER A 1 101 ? 20.411 -12.261 -8.699 1.00 91.94 101 SER A O 1
ATOM 800 N N . GLY A 1 102 ? 19.394 -11.096 -10.324 1.00 91.19 102 GLY A N 1
ATOM 801 C CA . GLY A 1 102 ? 18.853 -12.253 -11.043 1.00 91.19 102 GLY A CA 1
ATOM 802 C C . GLY A 1 102 ? 17.597 -12.873 -10.414 1.00 91.19 102 GLY A C 1
ATOM 803 O O . GLY A 1 102 ? 17.157 -13.934 -10.856 1.00 91.19 102 GLY A O 1
ATOM 804 N N . GLU A 1 103 ? 16.997 -12.234 -9.405 1.00 93.06 103 GLU A N 1
ATOM 805 C CA . GLU A 1 103 ? 15.748 -12.667 -8.771 1.00 93.06 103 GLU A CA 1
ATOM 806 C C . GLU A 1 103 ? 14.550 -11.987 -9.452 1.00 93.06 103 GLU A C 1
ATOM 808 O O . GLU A 1 103 ? 14.458 -10.761 -9.530 1.00 93.06 103 GLU A O 1
ATOM 813 N N . GLN A 1 104 ? 13.588 -12.779 -9.933 1.00 90.31 104 GLN A N 1
ATOM 814 C CA . GLN A 1 104 ? 12.338 -12.245 -10.474 1.00 90.31 104 GLN A CA 1
ATOM 815 C C . GLN A 1 104 ? 11.261 -12.223 -9.393 1.00 90.31 104 GLN A C 1
ATOM 817 O O . GLN A 1 104 ? 10.656 -13.246 -9.078 1.00 90.31 104 GLN A O 1
ATOM 822 N N . LEU A 1 105 ? 11.013 -11.039 -8.837 1.00 90.62 105 LEU A N 1
ATOM 823 C CA . LEU A 1 105 ? 9.931 -10.820 -7.881 1.00 90.62 105 LEU A CA 1
ATOM 824 C C . LEU A 1 105 ? 8.638 -10.413 -8.586 1.00 90.62 105 LEU A C 1
ATOM 826 O O . LEU A 1 105 ? 8.639 -9.573 -9.492 1.00 90.62 105 LEU A O 1
ATOM 830 N N . THR A 1 106 ? 7.518 -10.969 -8.121 1.00 89.94 106 THR A N 1
ATOM 831 C CA . THR A 1 106 ? 6.192 -10.533 -8.569 1.00 89.94 106 THR A CA 1
ATOM 832 C C . THR A 1 106 ? 5.869 -9.141 -8.021 1.00 89.94 106 THR A C 1
ATOM 834 O O . THR A 1 106 ? 6.435 -8.701 -7.016 1.00 89.94 106 THR A O 1
ATOM 837 N N . VAL A 1 107 ? 4.929 -8.432 -8.653 1.00 88.00 107 VAL A N 1
ATOM 838 C CA . VAL A 1 107 ? 4.473 -7.111 -8.180 1.00 88.00 107 VAL A CA 1
ATOM 839 C C . VAL A 1 107 ? 3.905 -7.209 -6.758 1.00 88.00 107 VAL A C 1
ATOM 841 O O . VAL A 1 107 ? 4.212 -6.375 -5.909 1.00 88.00 107 VAL A O 1
ATOM 844 N N . SER A 1 108 ? 3.138 -8.261 -6.462 1.00 89.69 108 SER A N 1
ATOM 845 C CA . SER A 1 108 ? 2.604 -8.495 -5.116 1.00 89.69 108 SER A CA 1
ATOM 846 C C . SER A 1 108 ? 3.716 -8.664 -4.075 1.00 89.69 108 SER A C 1
ATOM 848 O O . SER A 1 108 ? 3.616 -8.107 -2.980 1.00 89.69 108 SER A O 1
ATOM 850 N N . ASP A 1 109 ? 4.786 -9.393 -4.404 1.00 91.31 109 ASP A N 1
ATOM 851 C CA . ASP A 1 109 ? 5.897 -9.623 -3.474 1.00 91.31 109 ASP A CA 1
ATOM 852 C C . ASP A 1 109 ? 6.647 -8.330 -3.164 1.00 91.31 109 ASP A C 1
ATOM 854 O O . ASP A 1 109 ? 6.933 -8.041 -1.999 1.00 91.31 109 ASP A O 1
ATOM 858 N N . VAL A 1 110 ? 6.939 -7.522 -4.187 1.00 94.00 110 VAL A N 1
ATOM 859 C CA . VAL A 1 110 ? 7.656 -6.258 -3.979 1.00 94.00 110 VAL A CA 1
ATOM 860 C C . VAL A 1 110 ? 6.811 -5.252 -3.208 1.00 94.00 110 VAL A C 1
ATOM 862 O O . VAL A 1 110 ? 7.336 -4.595 -2.312 1.00 94.00 110 VAL A O 1
ATOM 865 N N . LEU A 1 111 ? 5.501 -5.184 -3.468 1.00 94.06 111 LEU A N 1
ATOM 866 C CA . LEU A 1 111 ? 4.586 -4.331 -2.706 1.00 94.06 111 LEU A CA 1
ATOM 867 C C . LEU A 1 111 ? 4.486 -4.781 -1.247 1.00 94.06 111 LEU A C 1
ATOM 869 O O . LEU A 1 111 ? 4.485 -3.946 -0.343 1.00 94.06 111 LEU A O 1
ATOM 873 N N . GLN A 1 112 ? 4.465 -6.090 -0.987 1.00 93.12 112 GLN A N 1
ATOM 874 C CA . GLN A 1 112 ? 4.427 -6.608 0.377 1.00 93.12 112 GLN A CA 1
ATOM 875 C C . GLN A 1 112 ? 5.732 -6.342 1.143 1.00 93.12 112 GLN A C 1
ATOM 877 O O . GLN A 1 112 ? 5.687 -5.989 2.329 1.00 93.12 112 GLN A O 1
ATOM 882 N N . ARG A 1 113 ? 6.890 -6.468 0.480 1.00 93.81 113 ARG A N 1
ATOM 883 C CA . ARG A 1 113 ? 8.197 -6.116 1.060 1.00 93.81 113 ARG A CA 1
ATOM 884 C C . ARG A 1 113 ? 8.280 -4.610 1.346 1.00 93.81 113 ARG A C 1
ATOM 886 O O . ARG A 1 113 ? 8.591 -4.235 2.474 1.00 93.81 113 ARG A O 1
ATOM 893 N N . ALA A 1 114 ? 7.879 -3.774 0.388 1.00 94.50 114 ALA A N 1
ATOM 894 C CA . ALA A 1 114 ? 7.834 -2.317 0.529 1.00 94.50 114 ALA A CA 1
ATOM 895 C C . ALA A 1 114 ? 6.914 -1.861 1.670 1.00 94.50 114 ALA A C 1
ATOM 897 O O . ALA A 1 114 ? 7.307 -1.069 2.525 1.00 94.50 114 ALA A O 1
ATOM 898 N N . HIS A 1 115 ? 5.693 -2.400 1.729 1.00 93.88 115 HIS A N 1
ATOM 899 C CA . HIS A 1 115 ? 4.767 -2.145 2.830 1.00 93.88 115 HIS A CA 1
ATOM 900 C C . HIS A 1 115 ? 5.389 -2.504 4.181 1.00 93.88 115 HIS A C 1
ATOM 902 O O . HIS A 1 115 ? 5.278 -1.724 5.127 1.00 93.88 115 HIS A O 1
ATOM 908 N N . SER A 1 116 ? 6.057 -3.657 4.274 1.00 91.81 116 SER A N 1
ATOM 909 C CA . SER A 1 116 ? 6.685 -4.096 5.522 1.00 91.81 116 SER A CA 1
ATOM 910 C C . SER A 1 116 ? 7.784 -3.133 5.968 1.00 91.81 116 SER A C 1
ATOM 912 O O . SER A 1 116 ? 7.795 -2.767 7.136 1.00 91.81 116 SER A O 1
ATOM 914 N N . GLN A 1 117 ? 8.642 -2.666 5.054 1.00 92.25 117 GLN A N 1
ATOM 915 C CA . GLN A 1 117 ? 9.696 -1.695 5.375 1.00 92.25 117 GLN A CA 1
ATOM 916 C C . GLN A 1 117 ? 9.131 -0.340 5.817 1.00 92.25 117 GLN A C 1
ATOM 918 O O . GLN A 1 117 ? 9.575 0.224 6.812 1.00 92.25 117 GLN A O 1
ATOM 923 N N . ILE A 1 118 ? 8.121 0.179 5.114 1.00 91.00 118 ILE A N 1
ATOM 924 C CA . ILE A 1 118 ? 7.548 1.498 5.421 1.00 91.00 118 ILE A CA 1
ATOM 925 C C . ILE A 1 118 ? 6.760 1.472 6.736 1.00 91.00 118 ILE A C 1
ATOM 927 O O . ILE A 1 118 ? 6.795 2.430 7.509 1.00 91.00 118 ILE A O 1
ATOM 931 N N . THR A 1 119 ? 6.027 0.389 6.997 1.00 90.50 119 THR A N 1
ATOM 932 C CA . THR A 1 119 ? 5.109 0.314 8.143 1.00 90.50 119 THR A CA 1
ATOM 933 C C . THR A 1 119 ? 5.702 -0.334 9.382 1.00 90.50 119 THR A C 1
ATOM 935 O O . THR A 1 119 ? 5.044 -0.316 10.420 1.00 90.50 119 THR A O 1
ATOM 938 N N . GLU A 1 120 ? 6.929 -0.856 9.330 1.00 87.19 120 GLU A N 1
ATOM 939 C CA . GLU A 1 120 ? 7.627 -1.434 10.483 1.00 87.19 120 GLU A CA 1
ATOM 940 C C . GLU A 1 120 ? 7.545 -0.566 11.758 1.00 87.19 120 GLU A C 1
ATOM 942 O O . GLU A 1 120 ? 7.059 -1.075 12.776 1.00 87.19 120 GLU A O 1
ATOM 947 N N . PRO A 1 121 ? 7.880 0.744 11.731 1.00 83.12 121 PRO A N 1
ATOM 948 C CA . PRO A 1 121 ? 7.800 1.577 12.933 1.00 83.12 121 PRO A CA 1
ATOM 949 C C . PRO A 1 121 ? 6.362 1.754 13.443 1.00 83.12 121 PRO A C 1
ATOM 951 O O . PRO A 1 121 ? 6.122 1.830 14.648 1.00 83.12 121 PRO A O 1
ATOM 954 N N . MET A 1 122 ? 5.375 1.787 12.545 1.00 84.06 122 MET A N 1
ATOM 955 C CA . MET A 1 122 ? 3.961 1.915 12.916 1.00 84.06 122 MET A CA 1
ATOM 956 C C . MET A 1 122 ? 3.405 0.610 13.486 1.00 84.06 122 MET A C 1
ATOM 958 O O . MET A 1 122 ? 2.600 0.613 14.419 1.00 84.06 122 MET A O 1
ATOM 962 N N . ARG A 1 123 ? 3.850 -0.521 12.938 1.00 83.19 123 ARG A N 1
ATOM 963 C CA . ARG A 1 123 ? 3.397 -1.856 13.314 1.00 83.19 123 ARG A CA 1
ATOM 964 C C . ARG A 1 123 ? 3.688 -2.140 14.779 1.00 83.19 123 ARG A C 1
ATOM 966 O O . ARG A 1 123 ? 2.832 -2.691 15.470 1.00 83.19 123 ARG A O 1
ATOM 973 N N . GLU A 1 124 ? 4.854 -1.734 15.271 1.00 84.12 124 GLU A N 1
ATOM 974 C CA . GLU A 1 124 ? 5.195 -1.896 16.680 1.00 84.12 124 GLU A CA 1
ATOM 975 C C . GLU A 1 124 ? 4.220 -1.135 17.593 1.00 84.12 124 GLU A C 1
ATOM 977 O O . GLU A 1 124 ? 3.685 -1.708 18.548 1.00 84.12 124 GLU A O 1
ATOM 982 N N . VAL A 1 125 ? 3.937 0.132 17.275 1.00 84.62 125 VAL A N 1
ATOM 983 C CA . VAL A 1 125 ? 2.997 0.968 18.037 1.00 84.62 125 VAL A CA 1
ATOM 984 C C . VAL A 1 125 ? 1.602 0.343 18.035 1.00 84.62 125 VAL A C 1
ATOM 986 O O . VAL A 1 125 ? 1.021 0.127 19.100 1.00 84.62 125 VAL A O 1
ATOM 989 N N . MET A 1 126 ? 1.101 -0.059 16.866 1.00 82.56 126 MET A N 1
ATOM 990 C CA . MET A 1 126 ? -0.216 -0.687 16.733 1.00 82.56 126 MET A CA 1
ATOM 991 C C . MET A 1 126 ? -0.328 -1.997 17.525 1.00 82.56 126 MET A C 1
ATOM 993 O O . MET A 1 126 ? -1.353 -2.268 18.160 1.00 82.56 126 MET A O 1
ATOM 997 N N . ILE A 1 127 ? 0.723 -2.825 17.528 1.00 83.25 127 ILE A N 1
ATOM 998 C CA . ILE A 1 127 ? 0.763 -4.061 18.320 1.00 83.25 127 ILE A CA 1
ATOM 999 C C . ILE A 1 127 ? 0.735 -3.730 19.818 1.00 83.25 127 ILE A C 1
ATOM 1001 O O . ILE A 1 127 ? -0.068 -4.312 20.558 1.00 83.25 127 ILE A O 1
ATOM 1005 N N . ARG A 1 128 ? 1.555 -2.774 20.272 1.00 85.19 128 ARG A N 1
ATOM 1006 C CA . ARG A 1 128 ? 1.594 -2.333 21.677 1.00 85.19 128 ARG A CA 1
ATOM 1007 C C . ARG A 1 128 ? 0.235 -1.805 22.137 1.00 85.19 128 ARG A C 1
ATOM 1009 O O . ARG A 1 128 ? -0.241 -2.186 23.210 1.00 85.19 128 ARG A O 1
ATOM 1016 N N . GLU A 1 129 ? -0.433 -0.992 21.327 1.00 85.88 129 GLU A N 1
ATOM 1017 C CA . GLU A 1 129 ? -1.765 -0.459 21.625 1.00 85.88 129 GLU A CA 1
ATOM 1018 C C . GLU A 1 129 ? -2.836 -1.550 21.693 1.00 85.88 129 GLU A C 1
ATOM 1020 O O . GLU A 1 129 ? -3.651 -1.569 22.624 1.00 85.88 129 GLU A O 1
ATOM 1025 N N . LYS A 1 130 ? -2.817 -2.511 20.763 1.00 83.88 130 LYS A N 1
ATOM 1026 C CA . LYS A 1 130 ? -3.728 -3.666 20.781 1.00 83.88 130 LYS A CA 1
ATOM 1027 C C . LYS A 1 130 ? -3.543 -4.521 22.025 1.00 83.88 130 LYS A C 1
ATOM 1029 O O . LYS A 1 130 ? -4.534 -4.906 22.654 1.00 83.88 130 LYS A O 1
ATOM 1034 N N . ILE A 1 131 ? -2.298 -4.812 22.399 1.00 85.88 131 ILE A N 1
ATOM 1035 C CA . ILE A 1 131 ? -1.977 -5.573 23.611 1.00 85.88 131 ILE A CA 1
ATOM 1036 C C . ILE A 1 131 ? -2.460 -4.805 24.841 1.00 85.88 131 ILE A C 1
ATOM 1038 O O . ILE A 1 131 ? -3.228 -5.344 25.640 1.00 85.88 131 ILE A O 1
ATOM 1042 N N . THR A 1 132 ? -2.109 -3.524 24.950 1.00 87.50 132 THR A N 1
ATOM 1043 C CA . THR A 1 132 ? -2.516 -2.660 26.066 1.00 87.50 132 THR A CA 1
ATOM 1044 C C . THR A 1 132 ? -4.038 -2.582 26.189 1.00 87.50 132 THR A C 1
ATOM 1046 O O . THR A 1 132 ? -4.588 -2.686 27.285 1.00 87.50 132 THR A O 1
ATOM 1049 N N . SER A 1 133 ? -4.751 -2.470 25.069 1.00 86.69 133 SER A N 1
ATOM 1050 C CA . SER A 1 133 ? -6.215 -2.436 25.036 1.00 86.69 133 SER A CA 1
ATOM 1051 C C . SER A 1 133 ? -6.839 -3.757 25.488 1.00 86.69 133 SER A C 1
ATOM 1053 O O . SER A 1 133 ? -7.807 -3.750 26.254 1.00 86.69 133 SER A O 1
ATOM 1055 N N . LYS A 1 134 ? -6.281 -4.903 25.073 1.00 86.38 134 LYS A N 1
ATOM 1056 C CA . LYS A 1 134 ? -6.707 -6.232 25.548 1.00 86.38 134 LYS A CA 1
ATOM 1057 C C . LYS A 1 134 ? -6.454 -6.398 27.047 1.00 86.38 134 LYS A C 1
ATOM 1059 O O . LYS A 1 134 ? -7.346 -6.864 27.755 1.00 86.38 134 LYS A O 1
ATOM 1064 N N . ILE A 1 135 ? -5.294 -5.960 27.541 1.00 88.50 135 ILE A N 1
ATOM 1065 C CA . ILE A 1 135 ? -4.960 -5.978 28.971 1.00 88.50 135 ILE A CA 1
ATOM 1066 C C . ILE A 1 135 ? -5.937 -5.098 29.753 1.00 88.50 135 ILE A C 1
ATOM 1068 O O . ILE A 1 135 ? -6.521 -5.576 30.718 1.00 88.50 135 ILE A O 1
ATOM 1072 N N . LYS A 1 136 ? -6.211 -3.864 29.308 1.00 85.62 136 LYS A N 1
ATOM 1073 C CA . LYS A 1 136 ? -7.206 -2.975 29.937 1.00 85.62 136 LYS A CA 1
ATOM 1074 C C . LYS A 1 136 ? -8.601 -3.608 29.977 1.00 85.62 136 LYS A C 1
ATOM 1076 O O . LYS A 1 136 ? -9.269 -3.533 31.005 1.00 85.62 136 LYS A O 1
ATOM 1081 N N . LYS A 1 137 ? -9.053 -4.257 28.894 1.00 84.06 137 LYS A N 1
ATOM 1082 C CA . LYS A 1 137 ? -10.344 -4.976 28.863 1.00 84.06 137 LYS A CA 1
ATOM 1083 C C . LYS A 1 137 ? -10.369 -6.142 29.853 1.00 84.06 137 LYS A C 1
ATOM 1085 O O . LYS A 1 137 ? -11.336 -6.283 30.596 1.00 84.06 137 LYS A O 1
ATOM 1090 N N . ARG A 1 138 ? -9.297 -6.938 29.912 1.00 77.06 138 ARG A N 1
ATOM 1091 C CA . ARG A 1 138 ? -9.171 -8.047 30.867 1.00 77.06 138 ARG A CA 1
ATOM 1092 C C . ARG A 1 138 ? -9.097 -7.547 32.309 1.00 77.06 138 ARG A C 1
ATOM 1094 O O . ARG A 1 138 ? -9.768 -8.109 33.160 1.00 77.06 138 ARG A O 1
ATOM 1101 N N . ALA A 1 139 ? -8.359 -6.472 32.574 1.00 78.25 139 ALA A N 1
ATOM 1102 C CA . ALA A 1 139 ? -8.274 -5.837 33.884 1.00 78.25 139 ALA A CA 1
ATOM 1103 C C . ALA A 1 139 ? -9.635 -5.293 34.339 1.00 78.25 139 ALA A C 1
ATOM 1105 O O . ALA A 1 139 ? -9.998 -5.488 35.488 1.00 78.25 139 ALA A O 1
ATOM 1106 N N . LYS A 1 140 ? -10.438 -4.701 33.443 1.00 74.94 140 LYS A N 1
ATOM 1107 C CA . LYS A 1 140 ? -11.831 -4.321 33.746 1.00 74.94 140 LYS A CA 1
ATOM 1108 C C . LYS A 1 140 ? -12.733 -5.528 34.032 1.00 74.94 140 LYS A C 1
ATOM 1110 O O . LYS A 1 140 ? -13.623 -5.417 34.860 1.00 74.94 140 LYS A O 1
ATOM 1115 N N . GLY A 1 141 ? -12.512 -6.661 33.360 1.00 71.06 141 GLY A N 1
ATOM 1116 C CA . GLY A 1 141 ? -13.263 -7.901 33.598 1.00 71.06 141 GLY A CA 1
ATOM 1117 C C . GLY A 1 141 ? -12.839 -8.664 34.861 1.00 71.06 141 GLY A C 1
ATOM 1118 O O . GLY A 1 141 ? -13.672 -9.307 35.487 1.00 71.06 141 GLY A O 1
ATOM 1119 N N . LEU A 1 142 ? -11.559 -8.584 35.240 1.00 63.72 142 LEU A N 1
ATOM 1120 C CA . LEU A 1 142 ? -10.994 -9.172 36.464 1.00 63.72 142 LEU A CA 1
ATOM 1121 C C . LEU A 1 142 ? -11.154 -8.261 37.681 1.00 63.72 142 LEU A C 1
ATOM 1123 O O . LEU A 1 142 ? -11.207 -8.753 38.804 1.00 63.72 142 LEU A O 1
ATOM 1127 N N . SER A 1 143 ? -11.268 -6.948 37.467 1.00 58.97 143 SER A N 1
ATOM 1128 C CA . SER A 1 143 ? -11.736 -5.987 38.461 1.00 58.97 143 SER A CA 1
ATOM 1129 C C . SER A 1 143 ? -13.232 -6.212 38.679 1.00 58.97 143 SER A C 1
ATOM 1131 O O . SER A 1 143 ? -14.087 -5.398 38.335 1.00 58.97 143 SER A O 1
ATOM 1133 N N . VAL A 1 144 ? -13.554 -7.349 39.293 1.00 56.72 144 VAL A N 1
ATOM 1134 C CA . VAL A 1 144 ? -14.696 -7.444 40.188 1.00 56.72 144 VAL A CA 1
ATOM 1135 C C . VAL A 1 144 ? -14.398 -6.422 41.272 1.00 56.72 144 VAL A C 1
ATOM 1137 O O . VAL A 1 144 ? -13.638 -6.667 42.205 1.00 56.72 144 VAL A O 1
ATOM 1140 N N . LYS A 1 145 ? -14.907 -5.212 41.065 1.00 56.78 145 LYS A N 1
ATOM 1141 C CA . LYS A 1 145 ? -14.868 -4.134 42.037 1.00 56.78 145 LYS A CA 1
ATOM 1142 C C . LYS A 1 145 ? -15.492 -4.699 43.314 1.00 56.78 145 LYS A C 1
ATOM 1144 O O . LYS A 1 145 ? -16.706 -4.900 43.375 1.00 56.78 145 LYS A O 1
ATOM 1149 N N . ALA A 1 146 ? -14.668 -5.016 44.310 1.00 56.00 146 ALA A N 1
ATOM 1150 C CA . ALA A 1 146 ? -15.138 -5.251 45.664 1.00 56.00 146 ALA A CA 1
ATOM 1151 C C . ALA A 1 146 ? -15.770 -3.929 46.122 1.00 56.00 146 ALA A C 1
ATOM 1153 O O . ALA A 1 146 ? -15.071 -2.985 46.468 1.00 56.00 146 ALA A O 1
ATOM 1154 N N . GLY A 1 147 ? -17.092 -3.823 45.979 1.00 54.78 147 GLY A N 1
ATOM 1155 C CA . GLY A 1 147 ? -17.829 -2.579 46.199 1.00 54.78 147 GLY A CA 1
ATOM 1156 C C . GLY A 1 147 ? -18.231 -1.877 44.903 1.00 54.78 147 GLY A C 1
ATOM 1157 O O . GLY A 1 147 ? -17.663 -0.864 44.516 1.00 54.78 147 GLY A O 1
ATOM 1158 N N . ILE A 1 148 ? -19.212 -2.435 44.204 1.00 49.44 148 ILE A N 1
ATOM 1159 C CA . ILE A 1 148 ? -20.530 -1.823 43.979 1.00 49.44 148 ILE A CA 1
ATOM 1160 C C . ILE A 1 148 ? -21.400 -2.997 43.540 1.00 49.44 148 ILE A C 1
ATOM 1162 O O . ILE A 1 148 ? -21.294 -3.491 42.419 1.00 49.44 148 ILE A O 1
ATOM 1166 N N . LYS A 1 149 ? -22.240 -3.488 44.455 1.00 49.25 149 LYS A N 1
ATOM 1167 C CA . LYS A 1 149 ? -23.403 -4.274 44.060 1.00 49.25 149 LYS A CA 1
ATOM 1168 C C . LYS A 1 149 ? -24.283 -3.318 43.257 1.00 49.25 149 LYS A C 1
ATOM 1170 O O . LYS A 1 149 ? -25.084 -2.593 43.838 1.00 49.25 149 LYS A O 1
ATOM 1175 N N . THR A 1 150 ? -24.152 -3.293 41.933 1.00 48.75 150 THR A N 1
ATOM 1176 C CA . THR A 1 150 ? -25.319 -2.991 41.110 1.00 48.75 150 THR A CA 1
ATOM 1177 C C . THR A 1 150 ? -26.258 -4.154 41.353 1.00 48.75 150 THR A C 1
ATOM 1179 O O . THR A 1 150 ? -26.142 -5.208 40.738 1.00 48.75 150 THR A O 1
ATOM 1182 N N . VAL A 1 151 ? -27.117 -3.990 42.360 1.00 49.31 151 VAL A N 1
ATOM 1183 C CA . VAL A 1 151 ? -28.270 -4.853 42.566 1.00 49.31 151 VAL A CA 1
ATOM 1184 C C . VAL A 1 151 ? -28.974 -4.873 41.212 1.00 49.31 151 VAL A C 1
ATOM 1186 O O . VAL A 1 151 ? -29.440 -3.814 40.777 1.00 49.31 151 VAL A O 1
ATOM 1189 N N . PRO A 1 152 ? -28.986 -6.003 40.479 1.00 46.97 152 PRO A N 1
ATOM 1190 C CA . PRO A 1 152 ? -29.844 -6.087 39.317 1.00 46.97 152 PRO A CA 1
ATOM 1191 C C . PRO A 1 152 ? -31.241 -5.807 39.852 1.00 46.97 152 PRO A C 1
ATOM 1193 O O . PRO A 1 152 ? -31.659 -6.443 40.821 1.00 46.97 152 PRO A O 1
ATOM 1196 N N . LYS A 1 153 ? -31.912 -4.794 39.289 1.00 50.41 153 LYS A N 1
ATOM 1197 C CA . LYS A 1 153 ? -33.318 -4.504 39.575 1.00 50.41 153 LYS A CA 1
ATOM 1198 C C . LYS A 1 153 ? -34.027 -5.848 39.581 1.00 50.41 153 LYS A C 1
ATOM 1200 O O . LYS A 1 153 ? -34.013 -6.525 38.554 1.00 50.41 153 LYS A O 1
ATOM 1205 N N . ALA A 1 154 ? -34.492 -6.264 40.759 1.00 43.69 154 ALA A N 1
ATOM 1206 C CA . ALA A 1 154 ? -35.020 -7.594 40.972 1.00 43.69 154 ALA A CA 1
ATOM 1207 C C . ALA A 1 154 ? -36.160 -7.799 39.973 1.00 43.69 154 ALA A C 1
ATOM 1209 O O . ALA A 1 154 ? -37.249 -7.250 40.126 1.00 43.69 154 ALA A O 1
ATOM 1210 N N . LEU A 1 155 ? -35.876 -8.544 38.906 1.00 51.38 155 LEU A N 1
ATOM 1211 C CA . LEU A 1 155 ? -36.910 -9.215 38.151 1.00 51.38 155 LEU A CA 1
ATOM 1212 C C . LEU A 1 155 ? -37.489 -10.210 39.144 1.00 51.38 155 LEU A C 1
ATOM 1214 O O . LEU A 1 155 ? -36.765 -11.073 39.642 1.00 51.38 155 LEU A O 1
ATOM 1218 N N . SER A 1 156 ? -38.751 -9.970 39.496 1.00 54.28 156 SER A N 1
ATOM 1219 C CA . SER A 1 156 ? -39.637 -10.866 40.232 1.00 54.28 156 SER A CA 1
ATOM 1220 C C . SER A 1 156 ? -39.154 -12.317 40.151 1.00 54.28 156 SER A C 1
ATOM 1222 O O . SER A 1 156 ? -38.960 -12.860 39.060 1.00 54.28 156 SER A O 1
ATOM 1224 N N . SER A 1 157 ? -38.925 -12.920 41.316 1.00 56.81 157 SER A N 1
ATOM 1225 C CA . SER A 1 157 ? -38.194 -14.175 41.539 1.00 56.81 157 SER A CA 1
ATOM 1226 C C . SER A 1 157 ? -38.746 -15.419 40.827 1.00 56.81 157 SER A C 1
ATOM 1228 O O . SER A 1 157 ? -38.189 -16.497 40.987 1.00 56.81 157 SER A O 1
ATOM 1230 N N . LYS A 1 158 ? -39.799 -15.294 40.011 1.00 57.41 158 LYS A N 1
ATOM 1231 C CA . LYS A 1 158 ? -40.374 -16.388 39.219 1.00 57.41 158 LYS A CA 1
ATOM 1232 C C . LYS A 1 158 ? -39.799 -16.534 37.804 1.00 57.41 158 LYS A C 1
ATOM 1234 O O . LYS A 1 158 ? -39.934 -17.610 37.228 1.00 57.41 158 LYS A O 1
ATOM 1239 N N . ASP A 1 159 ? -39.131 -15.514 37.256 1.00 60.69 159 ASP A N 1
ATOM 1240 C CA . ASP A 1 159 ? -38.647 -15.547 35.859 1.00 60.69 159 ASP A CA 1
ATOM 1241 C C . ASP A 1 159 ? -37.127 -15.703 35.715 1.00 60.69 159 ASP A C 1
ATOM 1243 O O . ASP A 1 159 ? -36.631 -16.003 34.627 1.00 60.69 159 ASP A O 1
ATOM 1247 N N . ALA A 1 160 ? -36.369 -15.539 36.802 1.00 66.69 160 ALA A N 1
ATOM 1248 C CA . ALA A 1 160 ? -34.908 -15.601 36.770 1.00 66.69 160 ALA A CA 1
ATOM 1249 C C . ALA A 1 160 ? -34.381 -17.009 36.436 1.00 66.69 160 ALA A C 1
ATOM 1251 O O . ALA A 1 160 ? -33.476 -17.143 35.612 1.00 66.69 160 ALA A O 1
ATOM 1252 N N . GLU A 1 161 ? -34.977 -18.054 37.016 1.00 72.06 161 GLU A N 1
ATOM 1253 C CA . GLU A 1 161 ? -34.600 -19.451 36.750 1.00 72.06 161 GLU A CA 1
ATOM 1254 C C . GLU A 1 161 ? -34.916 -19.850 35.308 1.00 72.06 161 GLU A C 1
ATOM 1256 O O . GLU A 1 161 ? -34.046 -20.353 34.597 1.00 72.06 161 GLU A O 1
ATOM 1261 N N . LYS A 1 162 ? -36.111 -19.501 34.817 1.00 74.94 162 LYS A N 1
ATOM 1262 C CA . LYS A 1 162 ? -36.510 -19.756 33.425 1.00 74.94 162 LYS A CA 1
ATOM 1263 C C . LYS A 1 162 ? -35.586 -19.061 32.428 1.00 74.94 162 LYS A C 1
ATOM 1265 O O . LYS A 1 162 ? -35.195 -19.650 31.423 1.00 74.94 162 LYS A O 1
ATOM 1270 N N . GLN A 1 163 ? -35.179 -17.823 32.706 1.00 74.88 163 GLN A N 1
ATOM 1271 C CA . GLN A 1 163 ? -34.215 -17.115 31.862 1.00 74.88 163 GLN A CA 1
ATOM 1272 C C . GLN A 1 163 ? -32.822 -17.753 31.894 1.00 74.88 163 GLN A C 1
ATOM 1274 O O . GLN A 1 163 ? -32.120 -17.736 30.877 1.00 74.88 163 GLN A O 1
ATOM 1279 N N . LEU A 1 164 ? -32.410 -18.308 33.036 1.00 81.81 164 LEU A N 1
ATOM 1280 C CA . LEU A 1 164 ? -31.142 -19.018 33.160 1.00 81.81 164 LEU A CA 1
ATOM 1281 C C . LEU A 1 164 ? -31.163 -20.312 32.340 1.00 81.81 164 LEU A C 1
ATOM 1283 O O . LEU A 1 164 ? -30.231 -20.570 31.577 1.00 81.81 164 LEU A O 1
ATOM 1287 N N . GLU A 1 165 ? -32.248 -21.080 32.427 1.00 81.62 165 GLU A N 1
ATOM 1288 C CA . GLU A 1 165 ? -32.441 -22.303 31.647 1.00 81.62 165 GLU A CA 1
ATOM 1289 C C . GLU A 1 165 ? -32.419 -22.030 30.144 1.00 81.62 165 GLU A C 1
ATOM 1291 O O . GLU A 1 165 ? -31.708 -22.714 29.407 1.00 81.62 165 GLU A O 1
ATOM 1296 N N . ILE A 1 166 ? -33.130 -20.994 29.686 1.00 83.62 166 ILE A N 1
ATOM 1297 C CA . ILE A 1 166 ? -33.158 -20.608 28.269 1.00 83.62 166 ILE A CA 1
ATOM 1298 C C . ILE A 1 166 ? -31.745 -20.269 27.787 1.00 83.62 166 ILE A C 1
ATOM 1300 O O . ILE A 1 166 ? -31.280 -20.838 26.801 1.00 83.62 166 ILE A O 1
ATOM 1304 N N . LYS A 1 167 ? -31.011 -19.414 28.512 1.00 86.56 167 LYS A N 1
ATOM 1305 C CA . LYS A 1 167 ? -29.634 -19.034 28.141 1.00 86.56 167 LYS A CA 1
ATOM 1306 C C . LYS A 1 167 ? -28.684 -20.228 28.123 1.00 86.56 167 LYS A C 1
ATOM 1308 O O . LYS A 1 167 ? -27.775 -20.279 27.291 1.00 86.56 167 LYS A O 1
ATOM 1313 N N . THR A 1 168 ? -28.884 -21.177 29.031 1.00 87.25 168 THR A N 1
ATOM 1314 C CA . THR A 1 168 ? -28.053 -22.379 29.129 1.00 87.25 168 THR A CA 1
ATOM 1315 C C . THR A 1 168 ? -28.348 -23.328 27.971 1.00 87.25 168 THR A C 1
ATOM 1317 O O . THR A 1 168 ? -27.414 -23.767 27.303 1.00 87.25 168 THR A O 1
ATOM 1320 N N . LYS A 1 169 ? -29.626 -23.541 27.633 1.00 86.44 169 LYS A N 1
ATOM 1321 C CA . LYS A 1 169 ? -30.044 -24.315 26.454 1.00 86.44 169 LYS A CA 1
ATOM 1322 C C . LYS A 1 169 ? -29.499 -23.717 25.160 1.00 86.44 169 LYS A C 1
ATOM 1324 O O . LYS A 1 169 ? -28.916 -24.444 24.367 1.00 86.44 169 LYS A O 1
ATOM 1329 N N . THR A 1 170 ? -29.581 -22.398 24.976 1.00 87.81 170 THR A N 1
ATOM 1330 C CA . THR A 1 170 ? -29.029 -21.737 23.780 1.00 87.81 170 THR A CA 1
ATOM 1331 C C . THR A 1 170 ? -27.511 -21.913 23.666 1.00 87.81 170 THR A C 1
ATOM 1333 O O . THR A 1 170 ? -26.989 -22.108 22.570 1.00 87.81 170 THR A O 1
ATOM 1336 N N . ARG A 1 171 ? -26.777 -21.867 24.787 1.00 86.69 171 ARG A N 1
ATOM 1337 C CA . ARG A 1 171 ? -25.323 -22.103 24.793 1.00 86.69 171 ARG A CA 1
ATOM 1338 C C . ARG A 1 171 ? -24.971 -23.548 24.464 1.00 86.69 171 ARG A C 1
ATOM 1340 O O . ARG A 1 171 ? -24.036 -23.768 23.701 1.00 86.69 171 ARG A O 1
ATOM 1347 N N . LEU A 1 172 ? -25.715 -24.505 25.012 1.00 89.50 172 LEU A N 1
ATOM 1348 C CA . LEU A 1 172 ? -25.512 -25.924 24.730 1.00 89.50 172 LEU A CA 1
ATOM 1349 C C . LEU A 1 172 ? -25.843 -26.254 23.271 1.00 89.50 172 LEU A C 1
ATOM 1351 O O . LEU A 1 172 ? -25.028 -26.889 22.614 1.00 89.50 172 LEU A O 1
ATOM 1355 N N . ALA A 1 173 ? -26.946 -25.738 22.724 1.00 87.62 173 ALA A N 1
ATOM 1356 C CA . ALA A 1 173 ? -27.293 -25.894 21.307 1.00 87.62 173 ALA A CA 1
ATOM 1357 C C . ALA A 1 173 ? -26.191 -25.349 20.382 1.00 87.62 173 ALA A C 1
ATOM 1359 O O . ALA A 1 173 ? -25.796 -25.990 19.412 1.00 87.62 173 ALA A O 1
ATOM 1360 N N . LYS A 1 174 ? -25.605 -24.196 20.732 1.00 86.88 174 LYS A N 1
ATOM 1361 C CA . LYS A 1 174 ? -24.499 -23.601 19.968 1.00 86.88 174 LYS A CA 1
ATOM 1362 C C . LYS A 1 174 ? -23.208 -24.429 20.011 1.00 86.88 174 LYS A C 1
ATOM 1364 O O . LYS A 1 174 ? -22.441 -24.387 19.056 1.00 86.88 174 LYS A O 1
ATOM 1369 N N . LEU A 1 175 ? -22.948 -25.130 21.113 1.00 82.25 175 LEU A N 1
ATOM 1370 C CA . LEU A 1 175 ? -21.748 -25.957 21.284 1.00 82.25 175 LEU A CA 1
ATOM 1371 C C . LEU A 1 175 ? -21.915 -27.368 20.713 1.00 82.25 175 LEU A C 1
ATOM 1373 O O . LEU A 1 175 ? -20.935 -27.950 20.262 1.00 82.25 175 LEU A O 1
ATOM 1377 N N . PHE A 1 176 ? -23.136 -27.903 20.731 1.00 84.94 176 PHE A N 1
ATOM 1378 C CA . PHE A 1 176 ? -23.416 -29.299 20.392 1.00 84.94 176 PHE A CA 1
ATOM 1379 C C . PHE A 1 176 ? -24.278 -29.486 19.135 1.00 84.94 176 PHE A C 1
ATOM 1381 O O . PHE A 1 176 ? -24.601 -30.621 18.798 1.00 84.94 176 PHE A O 1
ATOM 1388 N N . GLY A 1 177 ? -24.610 -28.409 18.415 1.00 64.00 177 GLY A N 1
ATOM 1389 C CA . GLY A 1 177 ? -25.137 -28.470 17.047 1.00 64.00 177 GLY A CA 1
ATOM 1390 C C . GLY A 1 177 ? -26.440 -29.257 16.882 1.00 64.00 177 GLY A C 1
ATOM 1391 O O . GLY A 1 177 ? -26.622 -29.910 15.857 1.00 64.00 177 GLY A O 1
ATOM 1392 N N . ARG A 1 178 ? -27.328 -29.212 17.878 1.00 55.53 178 ARG A N 1
ATOM 1393 C CA . ARG A 1 178 ? -28.716 -29.682 17.785 1.00 55.53 178 ARG A CA 1
ATOM 1394 C C . ARG A 1 178 ? -29.664 -28.552 18.138 1.00 55.53 178 ARG A C 1
ATOM 1396 O O . ARG A 1 178 ? -29.385 -27.867 19.150 1.00 55.53 178 ARG A O 1
#

Organism: NCBI:txid412755

Radius of gyration: 31.6 Å; chains: 1; bounding box: 84×56×81 Å

Sequence (178 aa):
AKALIDGVIKPLNDALVDVRKQLKTQVQPTGQPAYSQQEERAIQSEVNNFFDNDRLKEYQEYYGTVKPGEDPRTVLTGAQFKHRGDVCREGNFIKLGAAESGEQLTVSDVLQRAHSQITEPMREVMIREKITSKIKKRAKGLSVKAGIKTVPKALSSKDAEKQLEIKTKTRLAKLFGR

pLDDT: mean 78.39, std 14.57, range [43.34, 94.5]

Secondary structure (DSSP, 8-state):
-HHHIIIIIHHHHHHHHHHHHHHHHHS-SS---SS-HHHHHHHHHHHHHHHTSGGGGGGHHHH----TT--HHHHS-HHHHHHHHHHHHHHHHHHHHHHHTT----HHHHHHHHHHHHHHHHHHHHHHHHHHHHHHHHHHHH---SS---------TTSHHHHHHHHHHHHHHHHH--